Protein AF-A0A1C6VUD5-F1 (afdb_monomer_lite)

pLDDT: mean 95.35, std 4.14, range [70.75, 98.62]

Organism: NCBI:txid47871

Structure (mmCIF, N/CA/C/O backbone):
data_AF-A0A1C6VUD5-F1
#
_entry.id   AF-A0A1C6VUD5-F1
#
loop_
_atom_site.group_PDB
_atom_site.id
_atom_site.type_symbol
_atom_site.label_atom_id
_atom_site.label_alt_id
_atom_site.label_comp_id
_atom_site.label_asym_id
_atom_site.label_entity_id
_atom_site.label_seq_id
_atom_site.pdbx_PDB_ins_code
_atom_site.Cartn_x
_atom_site.Cartn_y
_atom_site.Cartn_z
_atom_site.occupancy
_atom_site.B_iso_or_equiv
_atom_site.auth_seq_id
_atom_site.auth_comp_id
_atom_site.auth_asym_id
_atom_site.auth_atom_id
_atom_site.pdbx_PDB_model_num
ATOM 1 N N . MET A 1 1 ? 12.675 2.189 1.385 1.00 83.06 1 MET A N 1
ATOM 2 C CA . MET A 1 1 ? 11.252 1.824 1.522 1.00 83.06 1 MET A CA 1
ATOM 3 C C . MET A 1 1 ? 11.166 0.386 2.029 1.00 83.06 1 MET A C 1
ATOM 5 O O . MET A 1 1 ? 11.775 -0.463 1.390 1.00 83.06 1 MET A O 1
ATOM 9 N N . PRO A 1 2 ? 10.523 0.102 3.177 1.00 87.94 2 PRO A N 1
ATOM 10 C CA . PRO A 1 2 ? 10.319 -1.275 3.646 1.00 87.94 2 PRO A CA 1
ATOM 11 C C . PRO A 1 2 ? 9.300 -2.026 2.770 1.00 87.94 2 PRO A C 1
ATOM 13 O O . PRO A 1 2 ? 8.584 -1.399 1.992 1.00 87.94 2 PRO A O 1
ATOM 16 N N . ALA A 1 3 ? 9.204 -3.352 2.911 1.00 94.19 3 ALA A N 1
ATOM 17 C CA . ALA A 1 3 ? 8.109 -4.123 2.315 1.00 94.19 3 ALA A CA 1
ATOM 18 C C . ALA A 1 3 ? 6.760 -3.628 2.864 1.00 94.19 3 ALA A C 1
ATOM 20 O O . ALA A 1 3 ? 6.613 -3.448 4.073 1.00 94.19 3 ALA A O 1
ATOM 21 N N . HIS A 1 4 ? 5.800 -3.367 1.980 1.00 96.69 4 HIS A N 1
ATOM 22 C CA . HIS A 1 4 ? 4.521 -2.756 2.338 1.00 96.69 4 HIS A CA 1
ATOM 23 C C . HIS A 1 4 ? 3.436 -3.108 1.317 1.00 96.69 4 HIS A C 1
ATOM 25 O O . HIS A 1 4 ? 3.738 -3.504 0.192 1.00 96.69 4 HIS A O 1
ATOM 31 N N . VAL A 1 5 ? 2.178 -2.921 1.720 1.00 98.25 5 VAL A N 1
ATOM 32 C CA . VAL A 1 5 ? 1.026 -2.834 0.816 1.00 98.25 5 VAL A CA 1
ATOM 33 C C . VAL A 1 5 ? 0.642 -1.364 0.717 1.00 98.25 5 VAL A C 1
ATOM 35 O O . VAL A 1 5 ? 0.424 -0.708 1.737 1.00 98.25 5 VAL A O 1
ATOM 38 N N . THR A 1 6 ? 0.601 -0.821 -0.495 1.00 97.50 6 THR A N 1
ATOM 39 C CA . THR A 1 6 ? 0.267 0.590 -0.711 1.00 97.50 6 THR A CA 1
ATOM 40 C C . THR A 1 6 ? -1.215 0.840 -0.437 1.00 97.50 6 THR A C 1
ATOM 42 O O . THR A 1 6 ? -2.074 0.197 -1.034 1.00 97.50 6 THR A O 1
ATOM 45 N N . VAL A 1 7 ? -1.517 1.803 0.440 1.00 97.50 7 VAL A N 1
ATOM 46 C CA . VAL A 1 7 ? -2.894 2.275 0.666 1.00 97.50 7 VAL A CA 1
ATOM 47 C C . VAL A 1 7 ? -3.281 3.316 -0.383 1.00 97.50 7 VAL A C 1
ATOM 49 O O . VAL A 1 7 ? -4.324 3.179 -1.016 1.00 97.50 7 VAL A O 1
ATOM 52 N N . LEU A 1 8 ? -2.452 4.344 -0.587 1.00 97.25 8 LEU A N 1
ATOM 53 C CA . LEU A 1 8 ? -2.696 5.400 -1.569 1.00 97.25 8 LEU A CA 1
ATOM 54 C C . LEU A 1 8 ? -1.366 5.991 -2.056 1.00 97.25 8 LEU A C 1
ATOM 56 O O . LEU A 1 8 ? -0.511 6.333 -1.242 1.00 97.25 8 LEU A O 1
ATOM 60 N N . TYR A 1 9 ? -1.186 6.074 -3.373 1.00 95.31 9 TYR A N 1
ATOM 61 C CA . TYR A 1 9 ? -0.004 6.650 -4.018 1.00 95.31 9 TYR A CA 1
ATOM 62 C C . TYR A 1 9 ? -0.325 7.048 -5.470 1.00 95.31 9 TYR A C 1
ATOM 64 O O . TYR A 1 9 ? -1.021 6.274 -6.125 1.00 95.31 9 TYR A O 1
ATOM 72 N N . PRO A 1 10 ? 0.217 8.158 -6.007 1.00 95.38 10 PRO A N 1
ATOM 73 C CA . PRO A 1 10 ? 0.838 9.260 -5.272 1.00 95.38 10 PRO A CA 1
ATOM 74 C C . PRO A 1 10 ? -0.131 9.885 -4.261 1.00 95.38 10 PRO A C 1
ATOM 76 O O . PRO A 1 10 ? -1.342 9.681 -4.332 1.00 95.38 10 PRO A O 1
ATOM 79 N N . PHE A 1 11 ? 0.411 10.606 -3.284 1.00 95.75 11 PHE A N 1
ATOM 80 C CA . PHE A 1 11 ? -0.375 11.336 -2.290 1.00 95.75 11 PHE A CA 1
ATOM 81 C C . PHE A 1 11 ? 0.060 12.805 -2.251 1.00 95.75 11 PHE A C 1
ATOM 83 O O . PHE A 1 11 ? 0.962 13.193 -2.992 1.00 95.75 11 PHE A O 1
ATOM 90 N N . LEU A 1 12 ? -0.600 13.614 -1.420 1.00 94.38 12 LEU A N 1
ATOM 91 C CA . LEU A 1 12 ? -0.289 15.036 -1.260 1.00 94.38 12 LEU A CA 1
ATOM 92 C C . LEU A 1 12 ? 1.179 15.261 -0.894 1.00 94.38 12 LEU A C 1
ATOM 94 O O . LEU A 1 12 ? 1.763 14.466 -0.146 1.00 94.38 12 LEU A O 1
ATOM 98 N N . ALA A 1 13 ? 1.750 16.362 -1.384 1.00 92.31 13 ALA A N 1
ATOM 99 C CA . ALA A 1 13 ? 3.084 16.766 -0.971 1.00 92.31 13 ALA A CA 1
ATOM 100 C C . ALA A 1 13 ? 3.092 17.097 0.537 1.00 92.31 13 ALA A C 1
ATOM 102 O O . ALA A 1 13 ? 2.072 17.546 1.070 1.00 92.31 13 ALA A O 1
ATOM 103 N N . PRO A 1 14 ? 4.210 16.889 1.260 1.00 90.00 14 PRO A N 1
ATOM 104 C CA . PRO A 1 14 ? 4.275 17.161 2.697 1.00 90.00 14 PRO A CA 1
ATOM 105 C C . PRO A 1 14 ? 3.841 18.581 3.084 1.00 90.00 14 PRO A C 1
ATOM 107 O O . PRO A 1 14 ? 3.194 18.766 4.108 1.00 90.00 14 PRO A O 1
ATOM 110 N N . GLU A 1 15 ? 4.154 19.577 2.256 1.00 90.81 15 GLU A N 1
ATOM 111 C CA . GLU A 1 15 ? 3.756 20.975 2.437 1.00 90.81 15 GLU A CA 1
ATOM 112 C C . GLU A 1 15 ? 2.252 21.234 2.240 1.00 90.81 15 GLU A C 1
ATOM 114 O O . GLU A 1 15 ? 1.733 22.235 2.732 1.00 90.81 15 GLU A O 1
ATOM 119 N N . GLU A 1 16 ? 1.546 20.337 1.548 1.00 92.50 16 GLU A N 1
ATOM 120 C CA . GLU A 1 16 ? 0.097 20.393 1.322 1.00 92.50 16 GLU A CA 1
ATOM 121 C C . GLU A 1 16 ? -0.689 19.608 2.386 1.00 92.50 16 GLU A C 1
ATOM 123 O O . GLU A 1 16 ? -1.914 19.725 2.462 1.00 92.50 16 GLU A O 1
ATOM 128 N N . LEU A 1 17 ? -0.004 18.800 3.205 1.00 95.12 17 LEU A N 1
ATOM 129 C CA . LEU A 1 17 ? -0.605 17.961 4.238 1.00 95.12 17 LEU A CA 1
ATOM 130 C C . LEU A 1 17 ? -0.308 18.508 5.640 1.00 95.12 17 LEU A C 1
ATOM 132 O O . LEU A 1 17 ? 0.615 18.072 6.332 1.00 95.12 17 LEU A O 1
ATOM 136 N N . ASP A 1 18 ? -1.148 19.443 6.071 1.00 93.56 18 ASP A N 1
ATOM 137 C CA . ASP A 1 18 ? -1.086 20.023 7.409 1.00 93.56 18 ASP A CA 1
ATOM 138 C C . ASP A 1 18 ? -1.499 19.039 8.529 1.00 93.56 18 ASP A C 1
ATOM 140 O O . ASP A 1 18 ? -1.892 17.886 8.302 1.00 93.56 18 ASP A O 1
ATOM 144 N N . ASP A 1 19 ?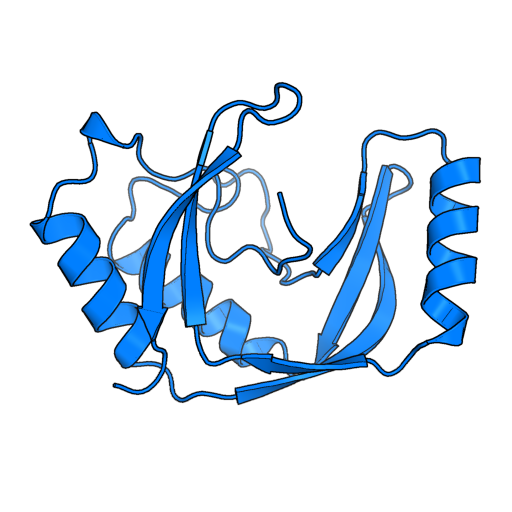 -1.425 19.505 9.779 1.00 94.38 19 ASP A N 1
ATOM 145 C CA . ASP A 1 19 ? -1.810 18.724 10.960 1.00 94.38 19 ASP A CA 1
ATOM 146 C C . ASP A 1 19 ? -3.283 18.276 10.924 1.00 94.38 19 ASP A C 1
ATOM 148 O O . ASP A 1 19 ? -3.624 17.212 11.453 1.00 94.38 19 ASP A O 1
ATOM 152 N N . GLY A 1 20 ? -4.164 19.055 10.287 1.00 96.88 20 GLY A N 1
ATOM 153 C CA . GLY A 1 20 ? -5.574 18.710 10.101 1.00 96.88 20 GLY A CA 1
ATOM 154 C C . GLY A 1 20 ? -5.757 17.564 9.105 1.00 96.88 20 GLY A C 1
ATOM 155 O O . GLY A 1 20 ? -6.524 16.630 9.359 1.00 96.88 20 GLY A O 1
ATOM 156 N N . GLY A 1 21 ? -4.998 17.579 8.010 1.00 96.69 21 GLY A N 1
ATOM 157 C CA . GLY A 1 21 ? -4.899 16.485 7.050 1.00 96.69 21 GLY A CA 1
ATOM 158 C C . GLY A 1 21 ? -4.374 15.206 7.698 1.00 96.69 21 GLY A C 1
ATOM 159 O O . GLY A 1 21 ? -4.995 14.152 7.573 1.00 96.69 21 GLY A O 1
ATOM 160 N N . GLN A 1 22 ? -3.291 15.290 8.474 1.00 96.88 22 GLN A N 1
ATOM 161 C CA . GLN A 1 22 ? -2.769 14.130 9.205 1.00 96.88 22 GLN A CA 1
ATOM 162 C C . GLN A 1 22 ? -3.767 13.594 10.238 1.00 96.88 22 GLN A C 1
ATOM 164 O O . GLN A 1 22 ? -3.941 12.382 10.350 1.00 96.88 22 GLN A O 1
ATOM 169 N N . SER A 1 23 ? -4.461 14.474 10.963 1.00 97.25 23 SER A N 1
ATOM 170 C CA . SER A 1 23 ? -5.511 14.065 11.906 1.00 97.25 23 SER A CA 1
ATOM 171 C C . SER A 1 23 ? -6.655 13.350 11.184 1.00 97.25 23 SER A C 1
ATOM 173 O O . SER A 1 23 ? -7.106 12.301 11.630 1.00 97.25 23 SER A O 1
ATOM 175 N N . THR A 1 24 ? -7.040 13.839 10.001 1.00 97.94 24 THR A N 1
ATOM 176 C CA . THR A 1 24 ? -8.049 13.191 9.152 1.00 97.94 24 THR A CA 1
ATOM 177 C C . THR A 1 24 ? -7.617 11.791 8.709 1.00 97.94 24 THR A C 1
ATOM 179 O O . THR A 1 24 ? -8.447 10.883 8.686 1.00 97.94 24 THR A O 1
ATOM 182 N N . ILE A 1 25 ? -6.334 11.585 8.377 1.00 97.81 25 ILE A N 1
ATOM 183 C CA . ILE A 1 25 ? -5.799 10.242 8.090 1.00 97.81 25 ILE A CA 1
ATOM 184 C C . ILE A 1 25 ? -5.956 9.352 9.324 1.00 97.81 25 ILE A C 1
ATOM 186 O O . ILE A 1 25 ? -6.487 8.252 9.202 1.00 97.81 25 ILE A O 1
ATOM 190 N N . GLY A 1 26 ? -5.555 9.841 10.501 1.00 97.69 26 GLY A N 1
ATOM 191 C CA . GLY A 1 26 ? -5.700 9.119 11.765 1.00 97.69 26 GLY A CA 1
ATOM 192 C C . GLY A 1 26 ? -7.137 8.672 12.034 1.00 97.69 26 GLY A C 1
ATOM 193 O O . GLY A 1 26 ? -7.367 7.488 12.259 1.00 97.69 26 GLY A O 1
ATOM 194 N N . ASP A 1 27 ? -8.106 9.582 11.919 1.00 97.56 27 ASP A N 1
ATOM 195 C CA . ASP A 1 27 ? -9.528 9.286 12.146 1.00 97.56 27 ASP A CA 1
ATOM 196 C C . ASP A 1 27 ? -10.068 8.225 11.175 1.00 97.56 27 ASP A C 1
ATOM 198 O O . ASP A 1 27 ? -10.826 7.330 11.554 1.00 97.56 27 ASP A O 1
ATOM 202 N N . VAL A 1 28 ? -9.682 8.315 9.899 1.00 97.06 28 VAL A N 1
ATOM 203 C CA . VAL A 1 28 ? -10.090 7.345 8.877 1.00 97.06 28 VAL A CA 1
ATOM 204 C C . VAL A 1 28 ? -9.476 5.977 9.143 1.00 97.06 28 VAL A C 1
ATOM 206 O O . VAL A 1 28 ? -10.183 4.971 9.100 1.00 97.06 28 VAL A O 1
ATOM 209 N N . VAL A 1 29 ? -8.175 5.930 9.419 1.00 96.81 29 VAL A N 1
ATOM 210 C CA . VAL A 1 29 ? -7.445 4.683 9.665 1.00 96.81 29 VAL A CA 1
ATOM 211 C C . VAL A 1 29 ? -7.961 3.994 10.931 1.00 96.81 29 VAL A C 1
ATOM 213 O O . VAL A 1 29 ? -8.204 2.789 10.906 1.00 96.81 29 VAL A O 1
ATOM 216 N N . ALA A 1 30 ? -8.229 4.753 11.997 1.00 96.62 30 ALA A N 1
ATOM 217 C CA . ALA A 1 30 ? -8.777 4.231 13.248 1.00 96.62 30 ALA A CA 1
ATOM 218 C C . ALA A 1 30 ? -10.196 3.651 13.096 1.00 96.62 30 ALA A C 1
ATOM 220 O O . ALA A 1 30 ? -10.598 2.795 13.879 1.00 96.62 30 ALA A O 1
ATOM 221 N N . SER A 1 31 ? -10.956 4.074 12.077 1.00 94.94 31 SER A N 1
ATOM 222 C CA . SER A 1 31 ? -12.299 3.538 11.805 1.00 94.94 31 SER A CA 1
ATOM 223 C C . SER A 1 31 ? -12.304 2.110 11.244 1.00 94.94 31 SER A C 1
ATOM 225 O O . SER A 1 31 ? -13.344 1.447 11.250 1.00 94.94 31 SER A O 1
ATOM 227 N N . ILE A 1 32 ? -11.157 1.630 10.759 1.00 95.44 32 ILE A N 1
ATOM 228 C CA . ILE A 1 32 ? -10.978 0.255 10.296 1.00 95.44 32 ILE A CA 1
ATOM 229 C C . ILE A 1 32 ? -10.481 -0.584 11.484 1.00 95.44 32 ILE A C 1
ATOM 231 O O . ILE A 1 32 ? -9.591 -0.131 12.198 1.00 95.44 32 ILE A O 1
ATOM 235 N N . PRO A 1 33 ? -11.023 -1.788 11.742 1.00 94.94 33 PRO A N 1
ATOM 236 C CA . PRO A 1 33 ? -10.489 -2.670 12.776 1.00 94.94 33 PRO A CA 1
ATOM 237 C C . PRO A 1 33 ? -9.156 -3.296 12.329 1.00 94.94 33 PRO A C 1
ATOM 239 O O . PRO A 1 33 ? -8.989 -3.558 11.135 1.00 94.94 33 PRO A O 1
ATOM 242 N N . PRO A 1 34 ? -8.222 -3.604 13.251 1.00 97.00 34 PRO A N 1
ATOM 243 C CA . PRO A 1 34 ? -7.011 -4.344 12.919 1.00 97.00 34 PRO A CA 1
ATOM 244 C C . PRO A 1 34 ? -7.376 -5.705 12.337 1.00 97.00 34 PRO A C 1
ATOM 246 O O . PRO A 1 34 ? -8.357 -6.332 12.748 1.00 97.00 34 PRO A O 1
ATOM 249 N N . PHE A 1 35 ? -6.580 -6.181 11.388 1.00 98.06 35 PHE A N 1
ATOM 250 C CA . PHE A 1 35 ? -6.866 -7.427 10.687 1.00 98.06 35 PHE A CA 1
ATOM 251 C C . PHE A 1 35 ? -5.594 -8.225 10.430 1.00 98.06 35 PHE A C 1
ATOM 253 O O . PHE A 1 35 ? -4.480 -7.711 10.475 1.00 98.06 35 PHE A O 1
ATOM 260 N N . THR A 1 36 ? -5.760 -9.514 10.161 1.00 98.31 36 THR A N 1
ATOM 261 C CA . THR A 1 36 ? -4.673 -10.383 9.713 1.00 98.31 36 THR A CA 1
ATOM 262 C C . THR A 1 36 ? -4.829 -10.631 8.222 1.00 98.31 36 THR A C 1
ATOM 264 O O . THR A 1 36 ? -5.942 -10.853 7.749 1.00 98.31 36 THR A O 1
ATOM 267 N N . ALA A 1 37 ? -3.714 -10.616 7.499 1.00 98.25 37 ALA A N 1
ATOM 268 C CA . ALA A 1 37 ? -3.653 -11.002 6.101 1.00 98.25 37 ALA A CA 1
ATOM 269 C C . ALA A 1 37 ? -2.634 -12.127 5.911 1.00 98.25 37 ALA A C 1
ATOM 271 O O . ALA A 1 37 ? -1.536 -12.101 6.475 1.00 98.25 37 ALA A O 1
ATOM 272 N N . ASP A 1 38 ? -3.008 -13.102 5.092 1.00 98.44 38 ASP A N 1
ATOM 273 C CA . ASP A 1 38 ? -2.129 -14.157 4.616 1.00 98.44 38 ASP A CA 1
ATOM 274 C C . ASP A 1 38 ? -1.689 -13.842 3.185 1.00 98.44 38 ASP A C 1
ATOM 276 O O . ASP A 1 38 ? -2.511 -13.655 2.289 1.00 98.44 38 ASP A O 1
ATOM 280 N N . PHE A 1 39 ? -0.383 -13.818 2.952 1.00 98.38 39 PHE A N 1
ATOM 281 C CA . PHE A 1 39 ? 0.213 -13.725 1.627 1.00 98.38 39 PHE A CA 1
ATOM 282 C C . PHE A 1 39 ? 0.543 -15.135 1.158 1.00 98.38 39 PHE A C 1
ATOM 284 O O . PHE A 1 39 ? 1.499 -15.750 1.627 1.00 98.38 39 PHE A O 1
ATOM 291 N N . THR A 1 40 ? -0.293 -15.680 0.277 1.00 95.19 40 THR A N 1
ATOM 292 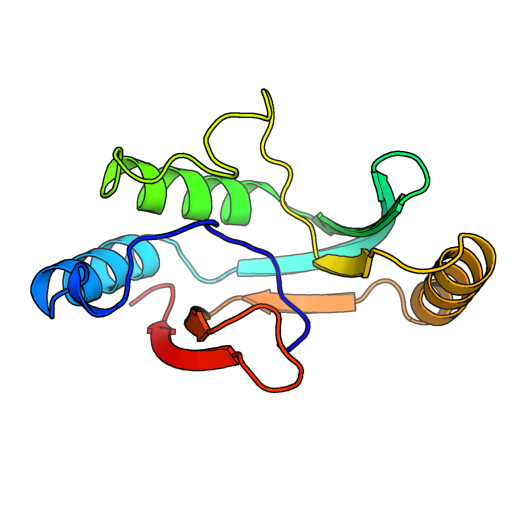C CA . THR A 1 40 ? -0.289 -17.120 -0.046 1.00 95.19 40 THR A CA 1
ATOM 293 C C . THR A 1 40 ? 0.188 -17.430 -1.457 1.00 95.19 40 THR A C 1
ATOM 295 O O . THR A 1 40 ? 0.509 -18.577 -1.758 1.00 95.19 40 THR A O 1
ATOM 298 N N . SER A 1 41 ? 0.230 -16.431 -2.340 1.00 96.19 41 SER A N 1
ATOM 299 C CA . SER A 1 41 ? 0.584 -16.638 -3.741 1.00 96.19 41 SER A CA 1
ATOM 300 C C . SER A 1 41 ? 1.407 -15.492 -4.304 1.00 96.19 41 SER A C 1
ATOM 302 O O . SER A 1 41 ? 1.121 -14.321 -4.049 1.00 96.19 41 SER A O 1
ATOM 304 N N . VAL A 1 42 ? 2.404 -15.863 -5.108 1.00 98.12 42 VAL A N 1
ATOM 305 C CA . VAL A 1 42 ? 3.128 -14.941 -5.979 1.00 98.12 42 VAL A CA 1
ATOM 306 C C . VAL A 1 42 ? 2.287 -14.671 -7.224 1.00 98.12 42 VAL A C 1
ATOM 308 O O . VAL A 1 42 ? 1.732 -15.589 -7.836 1.00 98.12 42 VAL A O 1
ATOM 311 N N . ARG A 1 43 ? 2.187 -13.401 -7.595 1.00 98.00 43 ARG A N 1
ATOM 312 C CA . ARG A 1 43 ? 1.452 -12.883 -8.747 1.00 98.00 43 ARG A CA 1
ATOM 313 C C . ARG A 1 43 ? 2.310 -11.861 -9.484 1.00 98.00 43 ARG A C 1
ATOM 315 O O . ARG A 1 43 ? 3.355 -11.436 -8.998 1.00 98.00 43 ARG A O 1
ATOM 322 N N . TRP A 1 44 ? 1.859 -11.506 -10.680 1.00 97.56 44 TRP A N 1
ATOM 323 C CA . TRP A 1 44 ? 2.578 -10.615 -11.576 1.00 97.56 44 TRP A CA 1
ATOM 324 C C . TRP A 1 44 ? 1.636 -9.574 -12.171 1.00 97.56 44 TRP A C 1
ATOM 326 O O . TRP A 1 44 ? 0.494 -9.893 -12.505 1.00 97.56 44 TRP A O 1
ATOM 336 N N . PHE A 1 45 ? 2.118 -8.342 -12.328 1.00 95.62 45 PHE A N 1
ATOM 337 C CA . PHE A 1 45 ? 1.538 -7.395 -13.279 1.00 95.62 45 PHE A CA 1
ATOM 338 C C . PHE A 1 45 ? 2.391 -7.418 -14.544 1.00 95.62 45 PHE A C 1
ATOM 340 O O . PHE A 1 45 ? 3.512 -6.907 -14.565 1.00 95.62 45 PHE A O 1
ATOM 347 N N . GLY A 1 46 ? 1.871 -8.063 -15.590 1.00 93.12 46 GLY A N 1
ATOM 348 C CA . GLY A 1 46 ? 2.639 -8.318 -16.806 1.00 93.12 46 GLY A CA 1
ATOM 349 C C . GLY A 1 46 ? 3.940 -9.065 -16.500 1.00 93.12 46 GLY A C 1
ATOM 350 O O . GLY A 1 46 ? 3.932 -10.051 -15.771 1.00 93.12 46 GLY A O 1
ATOM 351 N N . ASP A 1 47 ? 5.047 -8.563 -17.042 1.00 92.94 47 ASP A N 1
ATOM 352 C CA . ASP A 1 47 ? 6.391 -9.132 -16.875 1.00 92.94 47 ASP A CA 1
ATOM 353 C C . ASP A 1 47 ? 7.323 -8.248 -16.018 1.00 92.94 47 ASP A C 1
ATOM 355 O O . ASP A 1 47 ? 8.515 -8.538 -15.909 1.00 92.94 47 ASP A O 1
ATOM 359 N N . THR A 1 48 ? 6.812 -7.149 -15.449 1.00 95.31 48 THR A N 1
ATOM 360 C CA . THR A 1 48 ? 7.635 -6.059 -14.883 1.00 95.31 48 THR A CA 1
ATOM 361 C C . THR A 1 48 ? 7.472 -5.857 -13.381 1.00 95.31 48 THR A C 1
ATOM 363 O O . THR A 1 48 ? 8.300 -5.182 -12.769 1.00 95.31 48 THR A O 1
ATOM 366 N N . VAL A 1 49 ? 6.430 -6.430 -12.774 1.00 97.38 49 VAL A N 1
ATOM 367 C CA . VAL A 1 49 ? 6.195 -6.361 -11.327 1.00 97.38 49 VAL A CA 1
ATOM 368 C C . VAL A 1 49 ? 5.830 -7.738 -10.818 1.00 97.38 49 VAL A C 1
ATOM 370 O O . VAL A 1 49 ? 4.853 -8.326 -11.284 1.00 97.38 49 VAL A O 1
ATOM 373 N N . VAL A 1 50 ? 6.564 -8.215 -9.819 1.00 98.25 50 VAL A N 1
ATOM 374 C CA . VAL A 1 50 ? 6.214 -9.414 -9.062 1.00 98.25 50 VAL A CA 1
ATOM 375 C C . VAL A 1 50 ? 5.803 -9.028 -7.642 1.00 98.25 50 VAL A C 1
ATOM 377 O O . VAL A 1 50 ? 6.423 -8.181 -6.991 1.00 98.25 50 VAL A O 1
ATOM 380 N N . TRP A 1 51 ? 4.717 -9.626 -7.162 1.00 98.50 51 TRP A N 1
ATOM 381 C CA . TRP A 1 51 ? 4.068 -9.236 -5.916 1.00 98.50 51 TRP A CA 1
ATOM 382 C C . TRP A 1 51 ? 3.365 -10.409 -5.229 1.00 98.50 51 TRP A C 1
ATOM 384 O O . TRP A 1 51 ? 3.111 -11.447 -5.839 1.00 98.50 51 TRP A O 1
ATOM 394 N N . LEU A 1 52 ? 3.047 -10.249 -3.946 1.00 98.62 52 LEU A N 1
ATOM 395 C CA . LEU A 1 52 ? 2.268 -11.205 -3.165 1.00 98.62 52 LEU A CA 1
ATOM 396 C C . LEU A 1 52 ? 0.837 -10.713 -2.970 1.00 98.62 52 LEU A C 1
ATOM 398 O O . LEU A 1 52 ? 0.622 -9.566 -2.565 1.00 98.62 52 LEU A O 1
ATOM 402 N N . ALA A 1 53 ? -0.132 -11.595 -3.214 1.00 97.38 53 ALA A N 1
ATOM 403 C CA . ALA A 1 53 ? -1.544 -11.293 -3.005 1.00 97.38 53 ALA A CA 1
ATOM 404 C C . ALA A 1 53 ? -1.949 -11.502 -1.535 1.00 97.38 53 ALA A C 1
ATOM 406 O O . ALA A 1 53 ? -1.755 -12.613 -1.028 1.00 97.38 53 ALA A O 1
ATOM 407 N N . PRO A 1 54 ? -2.517 -10.484 -0.859 1.00 98.00 54 PRO A N 1
ATOM 408 C CA . PRO A 1 54 ? -3.079 -10.653 0.474 1.00 98.00 54 PRO A CA 1
ATOM 409 C C . PRO A 1 54 ? -4.416 -11.404 0.429 1.00 98.00 54 PRO A C 1
ATOM 411 O O . PRO A 1 54 ? -5.172 -11.327 -0.539 1.00 98.00 54 PRO A O 1
ATOM 414 N N . THR A 1 55 ? -4.738 -12.127 1.497 1.00 97.62 55 THR A N 1
ATOM 415 C CA . THR A 1 55 ? -6.052 -12.736 1.722 1.00 97.62 55 THR A CA 1
ATOM 416 C C . THR A 1 55 ? -6.428 -12.615 3.205 1.00 97.62 55 THR A C 1
ATOM 418 O O . THR A 1 55 ? -5.673 -13.110 4.043 1.00 97.62 55 THR A O 1
ATOM 421 N N . PRO A 1 56 ? -7.573 -11.996 3.555 1.00 97.12 56 PRO A N 1
ATOM 422 C CA . PRO A 1 56 ? -8.472 -11.247 2.667 1.00 97.12 56 PRO A CA 1
ATOM 423 C C . PRO A 1 56 ? -7.828 -9.939 2.163 1.00 97.12 56 PRO A C 1
ATOM 425 O O . PRO A 1 56 ? -7.015 -9.338 2.864 1.00 97.12 56 PRO A O 1
ATOM 428 N N . ASP A 1 57 ? -8.192 -9.483 0.961 1.00 97.44 57 ASP A N 1
ATOM 429 C CA . ASP A 1 57 ? -7.768 -8.181 0.418 1.00 97.44 57 ASP A CA 1
ATOM 430 C C . ASP A 1 57 ? -8.776 -7.050 0.713 1.00 97.44 57 ASP A C 1
ATOM 432 O O . ASP A 1 57 ? -8.396 -5.877 0.715 1.00 97.44 57 ASP A O 1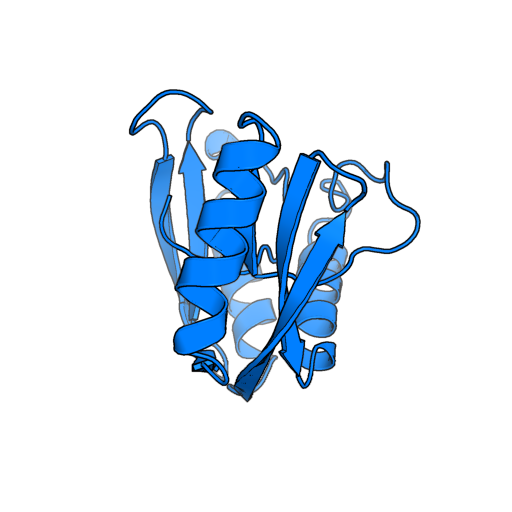
ATOM 436 N N . ASP A 1 58 ? -10.029 -7.392 1.040 1.00 97.75 58 ASP A N 1
ATOM 437 C CA . ASP A 1 58 ? -11.106 -6.444 1.364 1.00 97.75 58 ASP A CA 1
ATOM 438 C C . ASP A 1 58 ? -10.710 -5.351 2.378 1.00 97.75 58 ASP A C 1
ATOM 440 O O . ASP A 1 58 ? -11.000 -4.179 2.115 1.00 97.75 58 ASP A O 1
ATOM 444 N N . PRO A 1 59 ? -10.015 -5.642 3.502 1.00 97.50 59 PRO A N 1
ATOM 445 C CA . PRO A 1 59 ? -9.641 -4.594 4.454 1.00 97.50 59 PRO A CA 1
ATOM 446 C C . PRO A 1 59 ? -8.653 -3.572 3.872 1.00 97.50 59 PRO A C 1
ATOM 448 O O . PRO A 1 59 ? -8.747 -2.381 4.171 1.00 97.50 59 PRO A O 1
ATOM 451 N N . PHE A 1 60 ? -7.746 -3.999 2.985 1.00 98.19 60 PHE A N 1
ATOM 452 C CA . PHE A 1 60 ? -6.844 -3.079 2.288 1.00 98.19 60 PHE A CA 1
ATOM 453 C C . PHE A 1 60 ? -7.608 -2.201 1.294 1.00 98.19 60 PHE A C 1
ATOM 455 O O . PHE A 1 60 ? -7.395 -0.990 1.255 1.00 98.19 60 PHE A O 1
ATOM 462 N N . ARG A 1 61 ? -8.554 -2.777 0.539 1.00 97.94 61 ARG A N 1
ATOM 463 C CA . ARG A 1 61 ? -9.430 -2.006 -0.363 1.00 97.94 61 ARG A CA 1
ATOM 464 C C . ARG A 1 61 ? -10.273 -0.988 0.403 1.00 97.94 61 ARG A C 1
ATOM 466 O O . ARG A 1 61 ? -10.463 0.137 -0.069 1.00 97.94 61 ARG A O 1
ATOM 473 N N . ALA A 1 62 ? -10.755 -1.364 1.588 1.00 97.38 62 ALA A N 1
ATOM 474 C CA . ALA A 1 62 ? -11.488 -0.477 2.480 1.00 97.38 62 ALA A CA 1
ATOM 475 C C . ALA A 1 62 ? -10.612 0.692 2.954 1.00 97.38 62 ALA A C 1
ATOM 477 O O . ALA A 1 62 ? -11.062 1.833 2.869 1.00 97.38 62 ALA A O 1
ATOM 478 N N . LEU A 1 63 ? -9.358 0.438 3.355 1.00 97.75 63 LEU A N 1
ATOM 479 C CA . LEU A 1 63 ? -8.391 1.489 3.695 1.00 97.75 63 LEU A CA 1
ATOM 480 C C . LEU A 1 63 ? -8.169 2.456 2.526 1.00 97.75 63 LEU A C 1
ATOM 482 O O . LEU A 1 63 ? -8.354 3.662 2.693 1.00 97.75 63 LEU A O 1
ATOM 486 N N . THR A 1 64 ? -7.847 1.946 1.332 1.00 98.00 64 THR A N 1
ATOM 487 C CA . THR A 1 64 ? -7.651 2.775 0.129 1.00 98.00 64 THR A CA 1
ATOM 488 C C . THR A 1 64 ? -8.879 3.632 -0.160 1.00 98.00 64 THR A C 1
ATOM 490 O O . THR A 1 64 ? -8.770 4.843 -0.348 1.00 98.00 64 THR A O 1
ATOM 493 N N . THR A 1 65 ? -10.066 3.023 -0.140 1.00 97.25 65 THR A N 1
ATOM 494 C CA . THR A 1 65 ? -11.331 3.719 -0.404 1.00 97.25 65 THR A CA 1
ATOM 495 C C . THR A 1 65 ? -11.614 4.793 0.643 1.00 97.25 65 THR A C 1
ATOM 497 O O . THR A 1 65 ? -12.037 5.896 0.297 1.00 97.25 65 THR A O 1
ATOM 500 N N . ALA A 1 66 ? -11.409 4.487 1.924 1.00 97.38 66 ALA A N 1
ATOM 501 C CA . ALA A 1 66 ? -11.719 5.398 3.014 1.00 97.38 66 ALA A CA 1
ATOM 502 C C . ALA A 1 66 ? -10.789 6.619 3.011 1.00 97.38 66 ALA A C 1
ATOM 504 O O . ALA A 1 66 ? -11.270 7.745 3.157 1.00 97.38 66 ALA A O 1
ATOM 505 N N . VAL A 1 67 ? -9.487 6.415 2.769 1.00 97.94 67 VAL A N 1
ATOM 506 C CA . VAL A 1 67 ? -8.517 7.513 2.644 1.00 97.94 67 VAL A CA 1
ATOM 507 C C . VAL A 1 67 ? -8.822 8.345 1.400 1.00 97.94 67 VAL A C 1
ATOM 509 O O . VAL A 1 67 ? -8.995 9.558 1.507 1.00 97.94 67 VAL A O 1
ATOM 512 N N . TRP A 1 68 ? -8.992 7.718 0.232 1.00 97.81 68 TRP A N 1
ATOM 513 C CA . TRP A 1 68 ? -9.263 8.451 -1.008 1.00 97.81 68 TRP A CA 1
ATOM 514 C C . TRP A 1 68 ? -10.552 9.284 -0.938 1.00 97.81 68 TRP A C 1
ATOM 516 O O . TRP A 1 68 ? -10.578 10.421 -1.400 1.00 97.81 68 TRP A O 1
ATOM 526 N N . ARG A 1 69 ? -11.608 8.796 -0.271 1.00 97.62 69 ARG A N 1
ATOM 527 C CA . ARG A 1 69 ? -12.842 9.576 -0.054 1.00 97.62 69 ARG A CA 1
ATOM 528 C C . ARG A 1 69 ? -12.621 10.889 0.699 1.00 97.62 69 ARG A C 1
ATOM 530 O O . ARG A 1 69 ? -13.390 11.824 0.491 1.00 97.62 69 ARG A O 1
ATOM 537 N N . ARG A 1 70 ? -11.628 10.962 1.591 1.00 97.88 70 ARG A N 1
ATOM 538 C CA . ARG A 1 70 ? -11.278 12.204 2.303 1.00 97.88 70 ARG A CA 1
ATOM 539 C C . ARG A 1 70 ? -10.316 13.092 1.520 1.00 97.88 70 ARG A C 1
ATOM 541 O O . ARG A 1 70 ? -10.317 14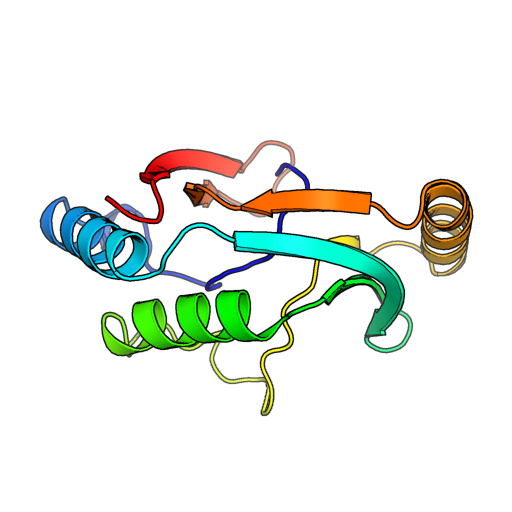.297 1.745 1.00 97.88 70 ARG A O 1
ATOM 548 N N . PHE A 1 71 ? -9.556 12.513 0.595 1.00 97.44 71 PHE A N 1
ATOM 549 C CA . PHE A 1 71 ? -8.577 13.206 -0.241 1.00 97.44 71 PHE A CA 1
ATOM 550 C C . PHE A 1 71 ? -8.856 12.953 -1.732 1.00 97.44 71 PHE A C 1
ATOM 552 O O . PHE A 1 71 ? -8.031 12.348 -2.422 1.00 97.44 71 PHE A O 1
ATOM 559 N N . PRO A 1 72 ? -10.021 13.382 -2.259 1.00 96.75 72 PRO A N 1
ATOM 560 C CA . PRO A 1 72 ? -10.437 13.068 -3.628 1.00 96.75 72 PRO A CA 1
ATOM 561 C C . PRO A 1 72 ? -9.493 13.628 -4.702 1.00 96.75 72 PRO A C 1
ATOM 563 O O . PRO A 1 72 ? -9.463 13.104 -5.813 1.00 96.75 72 PRO A O 1
ATOM 566 N N . GLN A 1 73 ? -8.709 14.657 -4.370 1.00 95.50 73 GLN A N 1
ATOM 567 C CA . GLN A 1 73 ? -7.679 15.240 -5.230 1.00 95.50 73 GLN A CA 1
ATOM 568 C C . GLN A 1 73 ? -6.471 14.321 -5.473 1.00 95.50 73 GLN A C 1
ATOM 570 O O . GLN A 1 73 ? -5.697 14.589 -6.384 1.00 95.50 73 GLN A O 1
ATOM 575 N N . ALA A 1 74 ? -6.312 13.251 -4.686 1.00 96.12 74 ALA A N 1
ATOM 576 C CA . ALA A 1 74 ? -5.240 12.266 -4.816 1.00 96.12 74 ALA A CA 1
ATOM 577 C C . ALA A 1 74 ? -5.816 10.893 -5.222 1.00 96.12 74 ALA A C 1
ATOM 579 O O . ALA A 1 74 ? -5.906 9.992 -4.383 1.00 96.12 74 ALA A O 1
ATOM 580 N N . PRO A 1 75 ? -6.278 10.716 -6.477 1.00 96.44 75 PRO A N 1
ATOM 581 C CA . PRO A 1 75 ? -6.763 9.422 -6.942 1.00 96.44 75 PRO A CA 1
ATOM 582 C C . PRO A 1 75 ? -5.645 8.365 -6.920 1.00 96.44 75 PRO A C 1
ATOM 584 O O . PRO A 1 75 ? -4.518 8.677 -7.312 1.00 96.44 75 PRO A O 1
ATOM 587 N N . PRO A 1 76 ? -5.931 7.112 -6.501 1.00 96.50 76 PRO A N 1
ATOM 588 C CA . PRO A 1 76 ? -4.936 6.047 -6.502 1.00 96.50 76 PRO A CA 1
ATOM 589 C C . PRO A 1 76 ? -4.331 5.861 -7.891 1.00 96.50 76 PRO A C 1
ATOM 591 O O . PRO A 1 76 ? -5.054 5.748 -8.882 1.00 96.50 76 PRO A O 1
ATOM 594 N N . TYR A 1 77 ? -3.003 5.829 -7.945 1.00 95.56 77 TYR A N 1
ATOM 595 C CA . TYR A 1 77 ? -2.204 5.757 -9.165 1.00 95.56 77 TYR A CA 1
ATOM 596 C C . TYR A 1 77 ? -2.653 6.782 -10.211 1.00 95.56 77 TYR A C 1
ATOM 598 O O . TYR A 1 77 ? -2.772 6.470 -11.391 1.00 95.56 77 TYR A O 1
ATOM 606 N N . GLU A 1 78 ? -3.001 7.987 -9.754 1.00 95.75 78 GLU A N 1
ATOM 607 C CA . GLU A 1 78 ? -3.466 9.097 -10.594 1.00 95.75 78 GLU A CA 1
ATOM 608 C C . GLU A 1 78 ? -4.717 8.759 -11.435 1.00 95.75 78 GLU A C 1
ATOM 610 O O . GLU A 1 78 ? -5.042 9.445 -12.401 1.00 95.75 78 GLU A O 1
ATOM 615 N N . GLY A 1 79 ? -5.445 7.695 -11.074 1.00 94.00 79 GLY A N 1
ATOM 616 C CA . GLY A 1 79 ? -6.613 7.212 -11.810 1.00 94.00 79 GLY A CA 1
ATOM 617 C C . GLY A 1 79 ? -6.293 6.457 -13.105 1.00 94.00 79 GLY A C 1
ATOM 618 O O . GLY A 1 79 ? -7.208 6.188 -13.883 1.00 94.00 79 GLY A O 1
ATOM 619 N N . VAL A 1 80 ? -5.031 6.087 -13.356 1.00 95.06 80 VAL A N 1
ATOM 620 C CA . VAL A 1 80 ? -4.630 5.381 -14.592 1.00 95.06 80 VAL A CA 1
ATOM 621 C C . VAL A 1 80 ? -5.079 3.916 -14.636 1.00 95.06 80 VAL A C 1
ATOM 623 O O . VAL A 1 80 ? -5.051 3.285 -15.695 1.00 95.06 80 VAL A O 1
ATOM 626 N N . HIS A 1 81 ? -5.506 3.360 -13.500 1.00 91.44 81 HIS A N 1
ATOM 627 C CA . HIS A 1 81 ? -5.957 1.978 -13.374 1.00 91.44 81 HIS A CA 1
ATOM 628 C C . HIS A 1 81 ? -7.448 1.910 -13.051 1.00 91.44 81 HIS A C 1
ATOM 630 O O . HIS A 1 81 ? -7.942 2.594 -12.159 1.00 91.44 81 HIS A O 1
ATOM 636 N N . THR A 1 82 ? -8.166 1.039 -13.761 1.00 88.69 82 THR A N 1
ATOM 637 C CA . THR A 1 82 ? -9.603 0.809 -13.545 1.00 88.69 82 THR A CA 1
ATOM 638 C C . THR A 1 82 ? -9.894 -0.020 -12.296 1.00 88.69 82 THR A C 1
ATOM 640 O O . THR A 1 82 ? -10.990 0.068 -11.753 1.00 88.69 82 THR A O 1
ATOM 643 N N . ASP A 1 83 ? -8.933 -0.837 -11.862 1.00 91.56 83 ASP A N 1
ATOM 644 C CA . ASP A 1 83 ? -8.973 -1.575 -10.600 1.00 91.56 83 ASP A CA 1
ATOM 645 C C . ASP A 1 83 ? -7.664 -1.342 -9.843 1.00 91.56 83 ASP A C 1
ATOM 647 O O . ASP A 1 83 ? -6.575 -1.413 -10.415 1.00 91.56 83 ASP A O 1
ATOM 651 N N . VAL A 1 84 ? -7.792 -1.057 -8.550 1.00 94.88 84 VAL A N 1
ATOM 652 C CA . VAL A 1 84 ? -6.678 -0.840 -7.630 1.00 94.88 84 VAL A CA 1
ATOM 653 C C . VAL A 1 84 ? -6.536 -2.105 -6.799 1.00 94.88 84 VAL A C 1
ATOM 655 O O . VAL A 1 84 ? -7.318 -2.353 -5.883 1.00 94.88 84 VAL A O 1
ATOM 658 N N . VAL A 1 85 ? -5.548 -2.922 -7.150 1.00 96.94 85 VAL A N 1
ATOM 659 C CA . VAL A 1 85 ? -5.324 -4.234 -6.537 1.00 96.94 85 VAL A CA 1
ATOM 660 C C . VAL A 1 85 ? -4.369 -4.087 -5.350 1.00 96.94 85 VAL A C 1
ATOM 662 O O . VAL A 1 85 ? -3.225 -3.689 -5.571 1.00 96.94 85 VAL A O 1
ATOM 665 N N . PRO A 1 86 ? -4.760 -4.423 -4.107 1.00 98.06 86 PRO A N 1
ATOM 666 C CA . PRO A 1 86 ? -3.820 -4.473 -2.991 1.00 98.06 86 PRO A CA 1
ATOM 667 C C . PRO A 1 86 ? -2.757 -5.548 -3.215 1.00 98.06 86 PRO A C 1
ATOM 669 O O . PRO A 1 86 ? -3.075 -6.700 -3.511 1.00 98.06 86 PRO A O 1
ATOM 672 N N . HIS A 1 87 ? -1.490 -5.182 -3.062 1.00 98.12 87 HIS A N 1
ATOM 673 C CA . HIS A 1 87 ? -0.372 -6.082 -3.309 1.00 98.12 87 HIS A CA 1
ATOM 674 C C . HIS A 1 87 ? 0.852 -5.699 -2.478 1.00 98.12 87 HIS A C 1
ATOM 676 O O . HIS A 1 87 ? 1.065 -4.525 -2.183 1.00 98.12 87 HIS A O 1
ATOM 682 N N . LEU A 1 88 ? 1.666 -6.695 -2.120 1.00 98.31 88 LEU A N 1
ATOM 683 C CA . LEU A 1 88 ? 2.997 -6.479 -1.553 1.00 98.31 88 LEU A CA 1
ATOM 684 C C . LEU A 1 88 ? 4.036 -6.736 -2.644 1.00 98.31 88 LEU A C 1
ATOM 686 O O . LEU A 1 88 ? 4.262 -7.883 -3.027 1.00 98.31 88 LEU A O 1
ATOM 690 N N . THR A 1 89 ? 4.653 -5.677 -3.162 1.00 97.56 89 THR A N 1
ATOM 691 C CA . THR A 1 89 ? 5.683 -5.785 -4.206 1.00 97.56 89 THR A CA 1
ATOM 692 C C . THR A 1 89 ? 6.945 -6.436 -3.654 1.00 97.56 89 THR A C 1
ATOM 694 O O . THR A 1 89 ? 7.501 -5.972 -2.659 1.00 97.56 89 THR A O 1
ATOM 697 N N . ILE A 1 90 ? 7.421 -7.483 -4.330 1.00 96.94 90 ILE A N 1
ATOM 698 C CA . ILE A 1 90 ? 8.710 -8.126 -4.027 1.00 96.94 90 ILE A CA 1
ATOM 699 C C . ILE A 1 90 ? 9.790 -7.756 -5.053 1.00 96.94 90 ILE A C 1
ATOM 701 O O . ILE A 1 90 ? 10.975 -7.864 -4.753 1.00 96.94 90 ILE A O 1
ATOM 705 N N . GLY A 1 91 ? 9.397 -7.267 -6.234 1.00 96.38 91 GLY A N 1
ATOM 706 C CA . GLY A 1 91 ? 10.315 -6.778 -7.260 1.00 96.38 91 GLY A CA 1
ATOM 707 C C . GLY A 1 91 ? 9.609 -5.964 -8.346 1.00 96.38 91 GLY A C 1
ATOM 708 O O . GLY A 1 91 ? 8.492 -6.286 -8.748 1.00 96.38 91 GLY A O 1
ATOM 709 N N . HIS A 1 92 ? 10.274 -4.907 -8.810 1.00 95.00 92 HIS A N 1
ATOM 710 C CA . HIS A 1 92 ? 9.817 -3.976 -9.844 1.00 95.00 92 HIS A CA 1
ATOM 711 C C . HIS A 1 92 ? 11.039 -3.330 -10.521 1.00 95.00 92 HIS A C 1
ATOM 713 O O . HIS A 1 92 ? 12.082 -3.215 -9.878 1.00 95.00 92 HIS A O 1
ATOM 719 N N . ASP A 1 93 ? 10.923 -2.943 -11.797 1.00 91.19 93 ASP A N 1
ATOM 720 C CA . ASP A 1 93 ? 11.969 -2.255 -12.578 1.00 91.19 93 ASP A CA 1
ATOM 721 C C . ASP A 1 93 ? 13.344 -2.950 -12.556 1.00 91.19 93 ASP A C 1
ATOM 723 O O . ASP A 1 93 ? 14.406 -2.328 -12.527 1.00 91.19 93 ASP A O 1
ATOM 727 N N . ALA A 1 94 ? 13.321 -4.282 -12.612 1.00 94.94 94 ALA A N 1
ATOM 728 C CA . ALA A 1 94 ? 14.507 -5.125 -12.686 1.00 94.94 94 ALA A CA 1
ATOM 729 C C . ALA A 1 94 ? 14.430 -6.082 -13.890 1.00 94.94 94 ALA A C 1
ATOM 731 O O . ALA A 1 94 ? 13.339 -6.344 -14.407 1.00 94.94 94 ALA A O 1
ATOM 732 N N . PRO A 1 95 ? 15.565 -6.646 -14.351 1.00 97.06 95 PRO A N 1
ATOM 733 C CA . PRO A 1 95 ? 15.557 -7.666 -15.394 1.00 97.06 95 PRO A CA 1
ATOM 734 C C . PRO A 1 95 ? 14.632 -8.837 -15.036 1.00 97.06 95 PRO A C 1
ATOM 736 O O . PRO A 1 95 ? 14.667 -9.329 -13.910 1.00 97.06 95 PRO A O 1
ATOM 739 N N . LYS A 1 96 ? 13.859 -9.339 -16.010 1.00 95.75 96 LYS A N 1
ATOM 740 C CA . LYS A 1 96 ? 12.863 -10.411 -15.802 1.00 95.75 96 LYS A CA 1
ATOM 741 C C . LYS A 1 96 ? 13.420 -11.625 -15.051 1.00 95.75 96 LYS A C 1
ATOM 743 O O . LYS A 1 96 ? 12.753 -12.160 -14.176 1.00 95.75 96 LYS A O 1
ATOM 748 N N . GLN A 1 97 ? 14.652 -12.028 -15.358 1.00 97.56 97 GLN A N 1
ATOM 749 C CA . GLN A 1 97 ? 15.313 -13.147 -14.685 1.00 97.56 97 GLN A CA 1
ATOM 750 C C . GLN A 1 97 ? 15.507 -12.897 -13.179 1.00 97.56 97 GLN A C 1
ATOM 752 O O . GLN A 1 97 ? 15.225 -13.779 -12.378 1.00 97.56 97 GLN A O 1
ATOM 757 N N . ALA A 1 98 ? 15.893 -11.680 -12.786 1.00 97.75 98 ALA A N 1
ATOM 758 C CA . ALA A 1 98 ? 16.021 -11.310 -11.377 1.00 97.75 98 ALA A CA 1
ATOM 759 C C . ALA A 1 98 ? 14.655 -11.289 -10.665 1.00 97.75 98 ALA A C 1
ATOM 761 O O . ALA A 1 98 ? 14.554 -11.678 -9.505 1.00 97.75 98 ALA A O 1
ATOM 762 N N . LEU A 1 99 ? 13.589 -10.879 -11.363 1.00 98.06 99 LEU A N 1
ATOM 763 C CA . LEU A 1 99 ? 12.223 -10.932 -10.829 1.00 98.06 99 LEU A CA 1
ATOM 764 C C . LEU A 1 99 ? 11.743 -12.380 -10.617 1.00 98.06 99 LEU A C 1
ATOM 766 O O . LEU A 1 99 ? 11.084 -12.659 -9.618 1.00 98.06 99 LEU A O 1
ATOM 770 N N . ILE A 1 100 ? 12.096 -13.304 -11.520 1.00 97.81 100 ILE A N 1
ATOM 771 C CA . ILE A 1 100 ? 11.815 -14.743 -11.369 1.00 97.81 100 ILE A CA 1
ATOM 772 C C . ILE A 1 100 ? 12.576 -15.310 -10.166 1.00 97.81 100 ILE A C 1
ATOM 774 O O . ILE A 1 100 ? 11.984 -15.983 -9.332 1.00 97.81 100 ILE A O 1
ATOM 778 N N . GLU A 1 101 ? 13.859 -14.983 -10.021 1.00 97.81 101 GLU A N 1
ATOM 779 C CA . GLU A 1 101 ? 14.661 -15.430 -8.876 1.00 97.81 101 GLU A CA 1
ATOM 780 C C . GLU A 1 101 ? 14.103 -14.909 -7.543 1.00 97.81 101 GLU A C 1
ATOM 782 O O . GLU A 1 101 ? 14.027 -15.658 -6.569 1.00 97.81 101 GLU A O 1
ATOM 787 N N . ALA A 1 102 ? 13.646 -13.652 -7.501 1.00 97.19 102 ALA A N 1
ATOM 788 C CA . ALA A 1 102 ? 12.963 -13.099 -6.335 1.00 97.19 102 ALA A CA 1
ATOM 789 C C . ALA A 1 102 ? 11.644 -13.835 -6.037 1.00 97.19 102 ALA A C 1
ATOM 791 O O . ALA A 1 102 ? 11.354 -14.132 -4.876 1.00 97.19 102 ALA A O 1
ATOM 792 N N . ALA A 1 103 ? 10.864 -14.164 -7.073 1.00 97.31 103 ALA A N 1
ATOM 793 C CA . ALA A 1 103 ? 9.637 -14.948 -6.953 1.00 97.31 103 ALA A CA 1
ATOM 794 C C . ALA A 1 103 ? 9.901 -16.327 -6.332 1.00 97.31 103 ALA A C 1
ATOM 796 O O . ALA A 1 103 ? 9.249 -16.693 -5.353 1.00 97.31 103 ALA A O 1
ATOM 797 N N . ASP A 1 104 ? 10.878 -17.057 -6.871 1.00 97.44 104 ASP A N 1
ATOM 798 C CA . ASP A 1 104 ? 11.241 -18.404 -6.429 1.00 97.44 104 ASP A CA 1
ATOM 799 C C . ASP A 1 104 ? 11.786 -18.396 -4.997 1.00 97.44 104 ASP A C 1
ATOM 801 O O . ASP A 1 104 ? 11.419 -19.244 -4.179 1.00 97.44 104 ASP A O 1
ATOM 805 N N . ALA A 1 105 ? 12.611 -17.399 -4.660 1.00 97.00 105 ALA A N 1
ATOM 806 C CA . ALA A 1 105 ? 13.142 -17.235 -3.313 1.00 97.00 105 ALA A CA 1
ATOM 807 C C . ALA A 1 105 ? 12.025 -17.006 -2.285 1.00 97.00 105 ALA A C 1
ATOM 809 O O . ALA A 1 105 ? 12.027 -17.629 -1.225 1.00 97.00 105 ALA A O 1
ATOM 810 N N . VAL A 1 106 ? 11.055 -16.139 -2.594 1.00 96.81 106 VAL A N 1
ATOM 811 C CA . VAL A 1 106 ? 9.945 -15.828 -1.680 1.00 96.81 106 VAL A CA 1
ATOM 812 C C . VAL A 1 106 ? 8.935 -16.974 -1.598 1.00 96.81 106 VAL A C 1
ATOM 814 O O . VAL A 1 106 ? 8.387 -17.215 -0.522 1.00 96.81 106 VAL A O 1
ATOM 817 N N . ALA A 1 107 ? 8.714 -17.719 -2.687 1.00 95.56 107 ALA A N 1
ATOM 818 C CA . ALA A 1 107 ? 7.771 -18.836 -2.726 1.00 95.56 107 ALA A CA 1
ATOM 819 C C . ALA A 1 107 ? 8.051 -19.897 -1.645 1.00 95.56 107 ALA A C 1
ATOM 821 O O . ALA A 1 107 ? 7.110 -20.458 -1.086 1.00 95.56 107 ALA A O 1
ATOM 822 N N . GLY A 1 108 ? 9.323 -20.116 -1.290 1.00 95.44 108 GLY A N 1
ATOM 823 C CA . GLY A 1 108 ? 9.728 -21.036 -0.220 1.00 95.44 108 GLY A CA 1
ATOM 824 C C . GLY A 1 108 ? 9.299 -20.625 1.196 1.00 95.44 108 GLY A C 1
ATOM 825 O O . GLY A 1 108 ? 9.351 -21.451 2.105 1.00 95.44 108 GLY A O 1
ATOM 826 N N . PHE A 1 109 ? 8.863 -19.376 1.393 1.00 96.25 109 PHE A N 1
ATOM 827 C CA . PHE A 1 109 ? 8.429 -18.838 2.687 1.00 96.25 109 PHE A CA 1
ATOM 828 C C . PHE A 1 109 ? 6.909 -18.667 2.804 1.00 96.25 109 PHE A C 1
ATOM 830 O O . PHE A 1 109 ? 6.426 -18.251 3.856 1.00 96.25 109 PHE A O 1
ATOM 837 N N . LEU A 1 110 ? 6.143 -18.955 1.747 1.00 96.50 110 LEU A N 1
ATOM 838 C CA . LEU A 1 110 ? 4.689 -18.799 1.771 1.00 96.50 110 LEU A CA 1
ATOM 839 C C . LEU A 1 110 ? 4.006 -19.984 2.497 1.00 96.50 110 LEU A C 1
ATOM 841 O O . LEU A 1 110 ? 4.452 -21.124 2.355 1.00 96.50 110 LEU A O 1
ATOM 845 N N . PRO A 1 111 ? 2.895 -19.752 3.227 1.00 96.88 111 PRO A N 1
ATOM 846 C CA . PRO A 1 111 ? 2.230 -18.464 3.413 1.00 96.88 111 PRO A CA 1
ATOM 847 C C . PRO A 1 111 ? 2.926 -17.577 4.456 1.00 96.88 111 PRO A C 1
ATOM 849 O O . PRO A 1 111 ? 3.314 -18.044 5.526 1.00 96.88 111 PRO A O 1
ATOM 852 N N . ILE A 1 112 ? 3.004 -16.274 4.176 1.00 97.81 112 ILE A N 1
ATOM 853 C CA . ILE A 1 112 ? 3.439 -15.271 5.157 1.00 97.81 112 ILE A CA 1
ATOM 854 C C . ILE A 1 112 ? 2.194 -14.673 5.802 1.00 97.81 112 ILE A C 1
ATOM 856 O O . ILE A 1 112 ? 1.382 -14.048 5.124 1.00 97.81 112 ILE A O 1
ATOM 860 N N . ARG A 1 113 ? 2.054 -14.844 7.116 1.00 98.12 113 ARG A N 1
ATOM 861 C CA . ARG A 1 113 ? 0.970 -14.247 7.902 1.00 98.12 113 ARG A CA 1
ATOM 862 C C . ARG A 1 113 ? 1.437 -12.950 8.549 1.00 98.12 113 ARG A C 1
ATOM 864 O O . ARG A 1 113 ? 2.457 -12.950 9.234 1.00 98.12 113 ARG A O 1
ATOM 871 N N . ALA A 1 114 ? 0.669 -11.877 8.388 1.00 97.25 114 ALA A N 1
ATOM 872 C CA . ALA A 1 114 ? 0.946 -10.585 9.009 1.00 97.25 114 ALA A CA 1
ATOM 873 C C . ALA A 1 114 ? -0.297 -10.014 9.697 1.00 97.25 114 ALA A C 1
ATOM 875 O O . ALA A 1 114 ? -1.396 -10.042 9.140 1.00 97.25 114 ALA A O 1
ATOM 876 N N . THR A 1 115 ? -0.111 -9.461 10.895 1.00 97.50 115 THR A N 1
ATOM 877 C CA . THR A 1 115 ? -1.097 -8.574 11.520 1.00 97.50 115 THR A CA 1
ATOM 878 C C . THR A 1 115 ? -0.882 -7.164 10.989 1.00 97.50 115 THR A C 1
ATOM 880 O O . THR A 1 115 ? 0.245 -6.675 10.965 1.00 97.50 115 THR A O 1
ATOM 883 N N . VAL A 1 116 ? -1.964 -6.530 10.554 1.00 97.88 116 VAL A N 1
ATOM 884 C CA . VAL A 1 116 ? -1.995 -5.156 10.069 1.00 97.88 116 VAL A CA 1
ATOM 885 C C . VAL A 1 116 ? -2.712 -4.317 11.118 1.00 97.88 116 VAL A C 1
ATOM 887 O O . VAL A 1 116 ? -3.930 -4.400 11.280 1.00 97.88 116 VAL A O 1
ATOM 890 N N . ASP A 1 117 ? -1.930 -3.538 11.855 1.00 97.00 117 ASP A N 1
ATOM 891 C CA . ASP A 1 117 ? -2.386 -2.683 12.955 1.00 97.00 117 ASP A CA 1
ATOM 892 C C . ASP A 1 117 ? -1.965 -1.217 12.782 1.00 97.00 117 ASP A C 1
ATOM 894 O O . ASP A 1 117 ? -2.317 -0.376 13.602 1.00 97.00 117 ASP A O 1
ATOM 898 N N . THR A 1 118 ? -1.227 -0.897 11.716 1.00 97.62 118 THR A N 1
ATOM 899 C CA . THR A 1 118 ? -0.630 0.422 11.514 1.00 97.62 118 THR A CA 1
ATOM 900 C C . THR A 1 118 ? -0.636 0.798 10.035 1.00 97.62 118 THR A C 1
ATOM 902 O O . THR A 1 118 ? -0.229 0.011 9.179 1.00 97.62 118 THR A O 1
ATOM 905 N N . VAL A 1 119 ? -1.032 2.035 9.734 1.00 98.00 119 VAL A N 1
ATOM 906 C CA . VAL A 1 119 ? -0.779 2.697 8.447 1.00 98.00 119 VAL A CA 1
ATOM 907 C C . VAL A 1 119 ? 0.341 3.708 8.632 1.00 98.00 119 VAL A C 1
ATOM 909 O O . VAL A 1 119 ? 0.327 4.505 9.565 1.00 98.00 119 VAL A O 1
ATOM 912 N N . ARG A 1 120 ? 1.309 3.701 7.720 1.00 97.44 120 ARG A N 1
ATOM 913 C CA . ARG A 1 120 ? 2.468 4.589 7.766 1.00 97.44 120 ARG A CA 1
ATOM 914 C C . ARG A 1 120 ? 2.418 5.599 6.628 1.00 97.44 120 ARG A C 1
ATOM 916 O O . ARG A 1 120 ? 2.384 5.212 5.463 1.00 97.44 120 ARG A O 1
ATOM 923 N N . LEU A 1 121 ? 2.485 6.883 6.966 1.00 96.94 121 LEU A N 1
ATOM 924 C CA . LEU A 1 121 ? 2.721 7.958 6.011 1.00 96.94 121 LEU A CA 1
ATOM 925 C C . LEU A 1 121 ? 4.225 8.108 5.780 1.00 96.94 121 LEU A C 1
ATOM 927 O O . LEU A 1 121 ? 5.000 8.316 6.718 1.00 96.94 121 LEU A O 1
ATOM 931 N N . ILE A 1 122 ? 4.628 8.005 4.517 1.00 95.12 122 ILE A N 1
ATOM 932 C CA . ILE A 1 122 ? 6.018 8.088 4.069 1.00 95.12 122 ILE A CA 1
ATOM 933 C C . ILE A 1 122 ? 6.087 9.157 2.986 1.00 95.12 122 ILE A C 1
ATOM 935 O O . ILE A 1 122 ? 5.243 9.178 2.093 1.00 95.12 122 ILE A O 1
ATOM 939 N N . ALA A 1 123 ? 7.103 10.010 3.049 1.00 93.75 123 ALA A N 1
ATOM 940 C CA . ALA A 1 123 ? 7.413 10.970 2.000 1.00 93.75 123 ALA A CA 1
ATOM 941 C C . ALA A 1 123 ? 8.845 10.758 1.509 1.00 93.75 123 ALA A C 1
ATOM 943 O O . ALA A 1 123 ? 9.701 10.244 2.235 1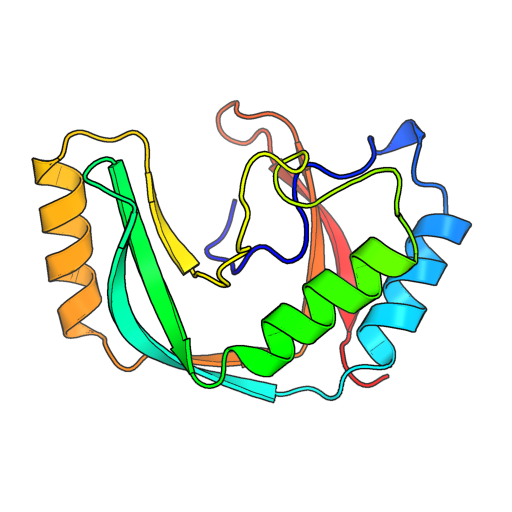.00 93.75 123 ALA A O 1
ATOM 944 N N . GLY A 1 124 ? 9.109 11.125 0.261 1.00 91.19 124 GLY A N 1
ATOM 945 C CA . GLY A 1 124 ? 10.435 10.970 -0.306 1.00 91.19 124 GLY A CA 1
ATOM 946 C C . GLY A 1 124 ? 10.500 11.092 -1.812 1.00 91.19 124 GLY A C 1
ATOM 947 O O . GLY A 1 124 ? 9.497 11.325 -2.484 1.00 91.19 124 GLY A O 1
ATOM 948 N N . THR A 1 125 ? 11.710 10.907 -2.325 1.00 86.19 125 THR A N 1
ATOM 949 C CA . THR A 1 125 ? 11.995 10.843 -3.758 1.00 86.19 125 THR A CA 1
ATOM 950 C C . THR A 1 125 ? 12.295 9.401 -4.182 1.00 86.19 125 THR A C 1
ATOM 952 O O . THR A 1 125 ? 12.653 8.567 -3.345 1.00 86.19 125 THR A O 1
ATOM 955 N N . PRO A 1 126 ? 12.207 9.082 -5.485 1.00 80.75 126 PRO A N 1
ATOM 956 C CA . PRO A 1 126 ? 12.624 7.783 -6.021 1.00 80.75 126 PRO A CA 1
ATOM 957 C C . PRO A 1 126 ? 14.127 7.484 -5.873 1.00 80.75 126 PRO A C 1
ATOM 959 O O . PRO A 1 126 ? 14.563 6.382 -6.199 1.00 80.75 126 PRO A O 1
ATOM 962 N N . GLU A 1 127 ? 14.931 8.446 -5.414 1.00 85.19 127 GLU A N 1
ATOM 963 C CA . GLU A 1 127 ? 16.369 8.270 -5.230 1.00 85.19 127 GLU A CA 1
ATOM 964 C C . GLU A 1 127 ? 16.683 7.244 -4.125 1.00 85.19 127 GLU A C 1
ATOM 966 O O . GLU A 1 127 ? 15.894 7.054 -3.187 1.00 85.19 127 GLU A O 1
ATOM 971 N N . PRO A 1 128 ? 17.853 6.578 -4.182 1.00 80.00 128 PRO A N 1
ATOM 972 C CA . PRO A 1 128 ? 18.290 5.693 -3.110 1.00 80.00 128 PRO A CA 1
ATOM 973 C C . PRO A 1 128 ? 18.259 6.405 -1.752 1.00 80.00 128 PRO A C 1
ATOM 975 O O . PRO A 1 128 ? 18.850 7.466 -1.583 1.00 80.00 128 PRO A O 1
ATOM 978 N N . ASN A 1 129 ? 17.584 5.799 -0.770 1.00 81.38 129 ASN A N 1
ATOM 979 C CA . ASN A 1 129 ? 17.360 6.363 0.572 1.00 81.38 129 ASN A CA 1
ATOM 980 C C . ASN A 1 129 ? 16.556 7.679 0.612 1.00 81.38 129 ASN A C 1
ATOM 982 O O . ASN A 1 129 ? 16.540 8.340 1.647 1.00 81.38 129 ASN A O 1
ATOM 986 N N . GLY A 1 130 ? 15.839 8.031 -0.461 1.00 88.19 130 GLY A N 1
ATOM 987 C CA . GLY A 1 130 ? 15.012 9.240 -0.527 1.00 88.19 130 GLY A CA 1
ATOM 988 C C . GLY A 1 130 ? 13.738 9.194 0.324 1.00 88.19 130 GLY A C 1
ATOM 989 O O . GLY A 1 130 ? 13.138 10.233 0.578 1.00 88.19 130 GLY A O 1
ATOM 990 N N . TRP A 1 131 ? 13.325 8.010 0.787 1.00 91.50 131 TRP A N 1
ATOM 991 C CA . TRP A 1 131 ? 12.083 7.790 1.538 1.00 91.50 131 TRP A CA 1
ATOM 992 C C . TRP A 1 131 ? 12.289 7.775 3.050 1.00 91.50 131 TRP A C 1
ATOM 994 O O . TRP A 1 131 ? 13.123 7.019 3.552 1.00 91.50 131 TRP A O 1
ATOM 1004 N N . HIS A 1 132 ? 11.452 8.511 3.779 1.00 92.44 132 HIS A N 1
ATOM 1005 C CA . HIS A 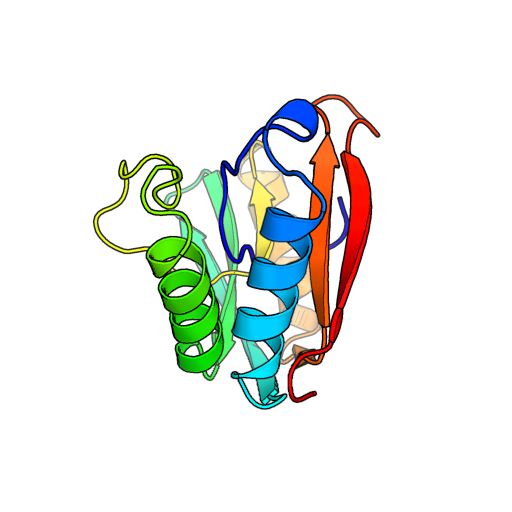1 132 ? 11.442 8.545 5.240 1.00 92.44 132 HIS A CA 1
ATOM 1006 C C . HIS A 1 132 ? 10.015 8.555 5.801 1.00 92.44 132 HIS A C 1
ATOM 1008 O O . HIS A 1 132 ? 9.074 9.054 5.183 1.00 92.44 132 HIS A O 1
ATOM 1014 N N . THR A 1 133 ? 9.853 7.976 6.990 1.00 94.94 133 THR A N 1
ATOM 1015 C CA . THR A 1 133 ? 8.579 7.980 7.715 1.00 94.94 133 THR A CA 1
ATOM 1016 C C . THR A 1 133 ? 8.267 9.383 8.221 1.00 94.94 133 THR A C 1
ATOM 1018 O O . THR A 1 133 ? 9.087 9.976 8.919 1.00 94.94 133 THR A O 1
ATOM 1021 N N . ILE A 1 134 ? 7.066 9.873 7.921 1.00 94.56 134 ILE A N 1
ATOM 1022 C CA . ILE A 1 134 ? 6.513 11.095 8.512 1.00 94.56 134 ILE A CA 1
ATOM 1023 C C . ILE A 1 134 ? 5.781 10.755 9.806 1.00 94.56 134 ILE A C 1
ATOM 1025 O O . ILE A 1 134 ? 6.041 11.356 10.846 1.00 94.56 134 ILE A O 1
ATOM 1029 N N . ARG A 1 135 ? 4.866 9.778 9.750 1.00 95.75 135 ARG A N 1
ATOM 1030 C CA . ARG A 1 135 ? 4.010 9.418 10.883 1.00 95.75 135 ARG A CA 1
ATOM 1031 C C . ARG A 1 135 ? 3.408 8.027 10.728 1.00 95.75 135 ARG A C 1
ATOM 1033 O O . ARG A 1 135 ? 3.095 7.611 9.616 1.00 95.75 135 ARG A O 1
ATOM 1040 N N . ASP A 1 136 ? 3.196 7.366 11.859 1.00 97.31 136 ASP A N 1
ATOM 1041 C CA . ASP A 1 136 ? 2.432 6.124 11.962 1.00 97.31 136 ASP A CA 1
ATOM 1042 C C . ASP A 1 136 ? 1.051 6.408 12.571 1.00 97.31 136 ASP A C 1
ATOM 1044 O O . ASP A 1 136 ? 0.921 7.206 13.505 1.00 97.31 136 ASP A O 1
ATOM 1048 N N . PHE A 1 137 ? 0.028 5.751 12.031 1.00 97.62 137 PHE A N 1
ATOM 1049 C CA . PHE A 1 137 ? -1.365 5.837 12.451 1.00 97.62 137 PHE A CA 1
ATOM 1050 C C . PHE A 1 137 ? -1.850 4.438 12.848 1.00 97.62 137 PHE A C 1
ATOM 1052 O O . PHE A 1 137 ? -1.887 3.558 11.981 1.00 97.62 137 PHE A O 1
ATOM 1059 N N . PRO A 1 138 ? -2.206 4.202 14.121 1.00 96.88 138 PRO A N 1
ATOM 1060 C CA . PRO A 1 138 ? -2.759 2.921 14.533 1.00 96.88 138 PRO A CA 1
ATOM 1061 C C . PRO A 1 138 ? -4.135 2.699 13.894 1.00 96.88 138 PRO A C 1
ATOM 1063 O O . PRO A 1 138 ? -4.939 3.621 13.751 1.00 96.88 138 PRO A O 1
ATOM 1066 N N . ILE A 1 139 ? -4.399 1.456 13.517 1.00 93.94 139 ILE A N 1
ATOM 1067 C CA . ILE A 1 139 ? -5.696 0.958 13.065 1.00 93.94 139 ILE A CA 1
ATOM 1068 C C . ILE A 1 139 ? -6.491 0.547 14.310 1.00 93.94 139 ILE A C 1
ATOM 1070 O O . ILE A 1 139 ? -5.925 -0.001 15.253 1.00 93.94 139 ILE A O 1
ATOM 1074 N N . GLY A 1 140 ? -7.803 0.780 14.320 1.00 86.75 140 GLY A N 1
ATOM 1075 C CA . GLY A 1 140 ? -8.689 0.315 15.393 1.00 86.75 140 GLY A CA 1
ATOM 1076 C C . GLY A 1 140 ? -8.873 1.223 16.607 1.00 86.75 140 GLY A C 1
ATOM 1077 O O . GLY A 1 140 ? -9.739 0.908 17.422 1.00 86.75 140 GLY A O 1
ATOM 1078 N N . GLY A 1 141 ? -8.134 2.334 16.702 1.00 70.75 141 GLY A N 1
ATOM 1079 C CA . GLY A 1 141 ? -8.220 3.285 17.820 1.00 70.75 141 GLY A CA 1
ATOM 1080 C C . GLY A 1 141 ? -7.374 2.924 19.036 1.00 70.75 141 GLY A C 1
ATOM 1081 O O . GLY A 1 141 ? -7.265 1.726 19.375 1.00 70.75 141 GLY A O 1
#

Sequence (141 aa):
MPAHVTVLYPFLAPEELDDGGQSTIGDVVASIPPFTADFTSVRWFGDTVVWLAPTPDDPFRALTTAVWRRFPQAPPYEGVHTDVVPHLTIGHDAPKQALIEAADAVAGFLPIRATVDTVRLIAGTPEPNGWHTIRDFPIGG

Secondary structure (DSSP, 8-state):
--S-B-SSSS---GGG--HHHHHHHHHHHHTSPPEEEEEEEEEEETTTEEEEEEES-HHHHHHHHHHHHH-TTS-GGGG--SS----EEEEESS-HHHHHHHHHHHHTTPSEEEEE-EEEEEE--SSTT--EEEEEEES--

InterPro domains:
  IPR009097 Cyclic phosphodiesterase [SSF55144] (3-140)

Radius of gyration: 15.57 Å; chains: 1; bounding box: 31×42×35 Å

Foldseek 3Di:
DDFDWDLAPDDDDPVRQDPVNVVLLQVLQQVQAKDKWWQADWDDDPLFWIWTATPPCVSSPSSSVSSCVVVVVRHGVNPPDPDDGTTGTQGGPDPSVVSVVSRVVCNVVPGDMDIDFKDWDWDADPDVVRIDTPDIHTYND